Protein AF-A0A920G565-F1 (afdb_monomer)

Solvent-accessible surface area (backbone atoms only — not comparable to full-atom values): 3531 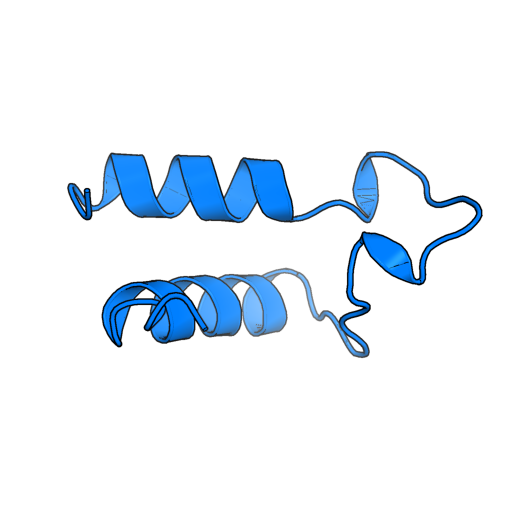Å² total; per-residue (Å²): 128,86,76,67,51,74,65,55,54,49,51,48,47,52,50,32,63,74,71,62,56,89,74,88,77,62,73,92,77,57,91,78,77,61,75,90,76,55,54,65,64,57,45,52,52,51,35,54,75,69,69,60,128

pLDDT: mean 77.45, std 9.26, range [46.16, 87.25]

Structure (mmCIF, N/CA/C/O backbone):
data_AF-A0A920G565-F1
#
_entry.id   AF-A0A920G565-F1
#
loop_
_atom_site.group_PDB
_atom_site.id
_atom_site.type_symbol
_atom_site.label_atom_id
_atom_site.label_alt_id
_atom_site.label_comp_id
_atom_site.label_asym_id
_atom_site.label_entity_id
_atom_site.label_seq_id
_atom_site.pdbx_PDB_ins_code
_atom_site.Cartn_x
_atom_site.Cartn_y
_atom_site.Cartn_z
_atom_site.occupancy
_atom_site.B_iso_or_equiv
_atom_site.auth_seq_id
_atom_site.auth_comp_id
_atom_site.auth_asym_id
_atom_site.auth_atom_id
_atom_site.pdbx_PDB_model_num
ATOM 1 N N . MET A 1 1 ? -10.909 16.255 -4.259 1.00 46.16 1 MET A N 1
ATOM 2 C CA . MET A 1 1 ? -9.871 15.321 -3.786 1.00 46.16 1 MET A CA 1
ATOM 3 C C . MET A 1 1 ? -10.503 14.559 -2.650 1.00 46.16 1 MET A C 1
ATOM 5 O O . MET A 1 1 ? -10.792 15.189 -1.646 1.00 46.16 1 MET A O 1
ATOM 9 N N . GLN A 1 2 ? -10.868 13.293 -2.874 1.00 52.06 2 GLN A N 1
ATOM 10 C CA . GLN A 1 2 ? -11.425 12.441 -1.823 1.00 52.06 2 GLN A CA 1
ATOM 11 C C . GLN A 1 2 ? -10.425 12.448 -0.670 1.00 52.06 2 GLN A C 1
ATOM 13 O O . GLN A 1 2 ? -9.282 12.029 -0.852 1.00 52.06 2 GLN A O 1
ATOM 18 N N . GLU A 1 3 ? -10.820 13.024 0.461 1.00 54.78 3 GLU A N 1
ATOM 19 C CA . GLU A 1 3 ? -10.093 12.894 1.714 1.00 54.78 3 GLU A CA 1
ATOM 20 C C . GLU A 1 3 ? -10.096 11.404 2.037 1.00 54.78 3 GLU A C 1
ATOM 22 O O . GLU A 1 3 ? -11.059 10.878 2.585 1.00 54.78 3 GLU A O 1
ATOM 27 N N . LEU A 1 4 ? -9.054 10.696 1.591 1.00 58.69 4 LEU A N 1
ATOM 28 C CA . LEU A 1 4 ? -8.749 9.369 2.095 1.00 58.69 4 LEU A CA 1
ATOM 29 C C . LEU A 1 4 ? -8.713 9.533 3.608 1.00 58.69 4 LEU A C 1
ATOM 31 O O . LEU A 1 4 ? -7.842 10.242 4.120 1.00 58.69 4 LEU A O 1
ATOM 35 N N . ALA A 1 5 ? -9.707 8.955 4.286 1.00 65.88 5 ALA A N 1
ATOM 36 C CA . ALA A 1 5 ? -9.800 8.996 5.732 1.00 65.88 5 ALA A CA 1
ATOM 37 C C . ALA A 1 5 ? -8.418 8.636 6.307 1.00 65.88 5 ALA A C 1
ATOM 39 O O . ALA A 1 5 ? -7.736 7.784 5.730 1.00 65.88 5 ALA A O 1
ATOM 40 N N . PRO A 1 6 ? -7.964 9.263 7.403 1.00 71.62 6 PRO A N 1
ATOM 41 C CA . PRO A 1 6 ? -6.628 9.025 7.967 1.00 71.62 6 PRO A CA 1
ATOM 42 C C . PRO A 1 6 ? -6.307 7.528 8.137 1.00 71.62 6 PRO A C 1
ATOM 44 O O . PRO A 1 6 ? -5.171 7.100 7.954 1.00 71.62 6 PRO A O 1
ATOM 47 N N . GLN A 1 7 ? -7.339 6.715 8.353 1.00 73.31 7 GLN A N 1
ATOM 48 C CA . GLN A 1 7 ? -7.252 5.263 8.450 1.00 73.31 7 GLN A CA 1
ATOM 49 C C . GLN A 1 7 ? -6.870 4.575 7.121 1.00 73.31 7 GLN A C 1
ATOM 51 O O . GLN A 1 7 ? -6.100 3.621 7.120 1.00 73.31 7 GLN A O 1
ATOM 56 N N . ALA A 1 8 ? -7.334 5.073 5.971 1.00 76.50 8 ALA A N 1
ATOM 57 C CA . ALA A 1 8 ? -6.927 4.574 4.655 1.00 76.50 8 ALA A CA 1
ATOM 58 C C . ALA A 1 8 ? -5.434 4.830 4.388 1.00 76.50 8 ALA A C 1
ATOM 60 O O . ALA A 1 8 ? -4.762 4.001 3.776 1.00 76.50 8 ALA A O 1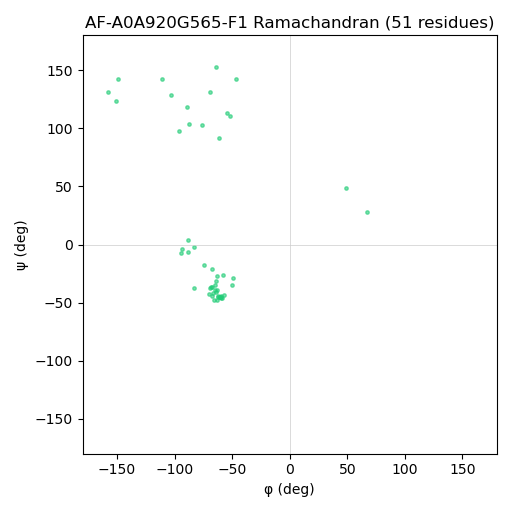
ATOM 61 N N . GLN A 1 9 ? -4.894 5.954 4.875 1.00 80.06 9 GLN A N 1
ATOM 62 C CA . GLN A 1 9 ? -3.459 6.243 4.782 1.00 80.06 9 GLN A CA 1
ATOM 63 C C . GLN A 1 9 ? -2.623 5.307 5.664 1.00 80.06 9 GLN A C 1
ATOM 65 O O . GLN A 1 9 ? -1.540 4.901 5.243 1.00 80.06 9 GLN A O 1
ATOM 70 N N . GLU A 1 10 ? -3.115 4.940 6.852 1.00 83.62 10 GLU A N 1
ATOM 71 C CA . GLU A 1 10 ? -2.481 3.917 7.697 1.00 83.62 10 GLU A CA 1
ATOM 72 C C . GLU A 1 10 ? -2.470 2.551 7.013 1.00 83.62 10 GLU A C 1
ATOM 74 O O . GLU A 1 10 ? -1.416 1.926 6.914 1.00 83.62 10 GLU A O 1
ATOM 79 N N . VAL A 1 11 ? -3.608 2.116 6.464 1.00 84.19 11 VAL 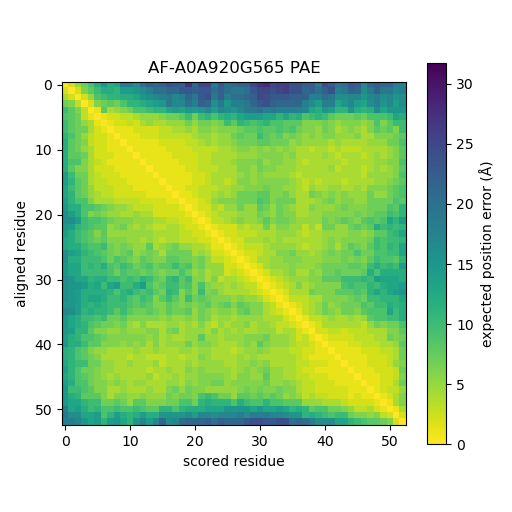A N 1
ATOM 80 C CA . VAL A 1 11 ? -3.698 0.841 5.736 1.00 84.19 11 VAL A CA 1
ATOM 81 C C . VAL A 1 11 ? -2.746 0.818 4.543 1.00 84.19 11 VAL A C 1
ATOM 83 O O . VAL A 1 11 ? -2.040 -0.170 4.340 1.00 84.19 11 VAL A O 1
ATOM 86 N N . LEU A 1 12 ? -2.695 1.912 3.779 1.00 82.94 12 LEU A N 1
ATOM 87 C CA . LEU A 1 12 ? -1.777 2.059 2.655 1.00 82.94 12 LEU A CA 1
ATOM 88 C C . LEU A 1 12 ? -0.317 1.959 3.117 1.00 82.94 12 LEU A C 1
ATOM 90 O O . LEU A 1 12 ? 0.468 1.250 2.494 1.00 82.94 12 LEU A O 1
ATOM 94 N N . ARG A 1 13 ? 0.043 2.636 4.215 1.00 83.88 13 ARG A N 1
ATOM 95 C CA . ARG A 1 13 ? 1.397 2.606 4.782 1.00 83.88 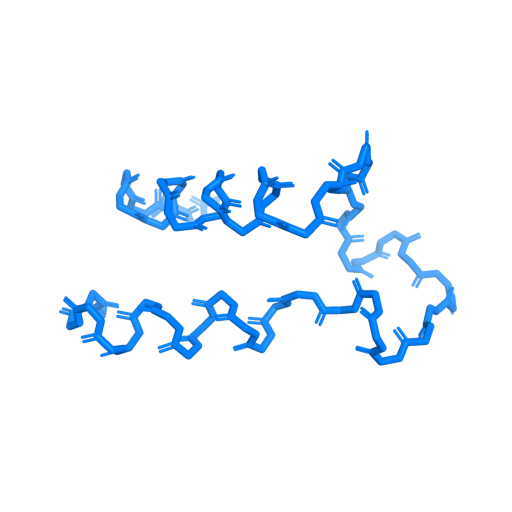13 ARG A CA 1
ATOM 96 C C . ARG A 1 13 ? 1.791 1.206 5.239 1.00 83.88 13 ARG A C 1
ATOM 98 O O . ARG A 1 13 ? 2.875 0.755 4.894 1.00 83.88 13 ARG A O 1
ATOM 105 N N . GLU A 1 14 ? 0.906 0.506 5.938 1.00 86.81 14 GLU A N 1
ATOM 106 C CA . GLU A 1 14 ? 1.184 -0.848 6.416 1.00 86.81 14 GLU A CA 1
ATOM 107 C C . GLU A 1 14 ? 1.398 -1.824 5.250 1.00 86.81 14 GLU A C 1
ATOM 109 O O . GLU A 1 14 ? 2.298 -2.660 5.300 1.00 86.81 14 GLU A O 1
ATOM 114 N N . ILE A 1 15 ? 0.619 -1.694 4.170 1.00 84.69 15 ILE A N 1
ATOM 115 C CA . ILE A 1 15 ? 0.808 -2.495 2.952 1.00 84.69 15 ILE A CA 1
ATOM 116 C C . ILE A 1 15 ? 2.136 -2.140 2.274 1.00 84.69 15 ILE A C 1
ATOM 118 O O . ILE A 1 15 ? 2.870 -3.034 1.863 1.00 84.69 15 ILE A O 1
ATOM 122 N N . ILE A 1 16 ? 2.486 -0.853 2.201 1.00 86.31 16 ILE A N 1
ATOM 123 C CA . ILE A 1 16 ? 3.774 -0.401 1.661 1.00 86.31 16 ILE A CA 1
ATOM 124 C C . ILE A 1 16 ? 4.947 -1.004 2.443 1.00 86.31 16 ILE A C 1
ATOM 126 O O . ILE A 1 16 ? 5.889 -1.498 1.829 1.00 86.31 16 ILE A O 1
ATOM 130 N N . GLU A 1 17 ? 4.893 -0.995 3.775 1.00 87.25 17 GLU A N 1
ATOM 131 C CA . GLU A 1 17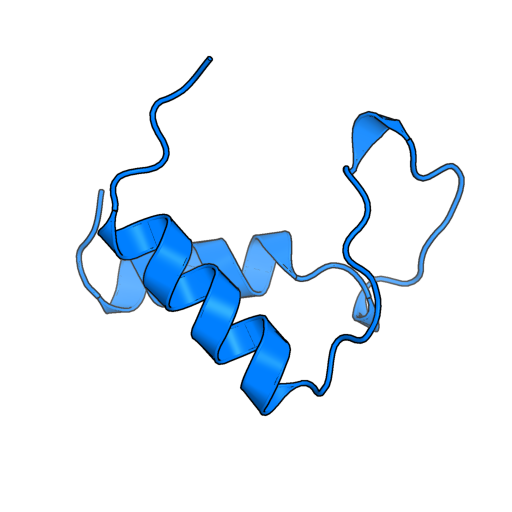 ? 5.950 -1.555 4.624 1.00 87.25 17 GLU A CA 1
ATOM 132 C C . GLU A 1 17 ? 5.999 -3.088 4.548 1.00 87.25 17 GLU A C 1
ATOM 134 O O . GLU A 1 17 ? 7.078 -3.662 4.409 1.00 87.25 17 GLU A O 1
ATOM 139 N N . THR A 1 18 ? 4.842 -3.754 4.571 1.00 86.50 18 THR A N 1
ATOM 140 C CA . THR A 1 18 ? 4.745 -5.224 4.553 1.00 86.50 18 THR A CA 1
ATOM 141 C C . THR A 1 18 ? 5.204 -5.816 3.223 1.00 86.50 18 THR A C 1
ATOM 143 O O . THR A 1 18 ? 5.945 -6.798 3.204 1.00 86.50 18 THR A O 1
ATOM 146 N N . ASP A 1 19 ? 4.789 -5.224 2.102 1.00 83.88 19 ASP A N 1
ATOM 147 C CA . ASP A 1 19 ? 5.159 -5.6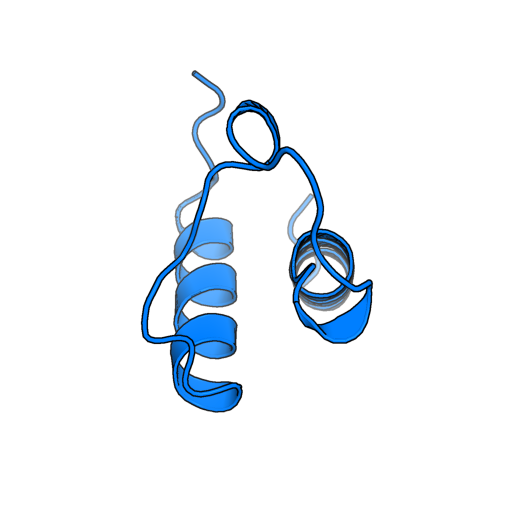76 0.757 1.00 83.88 19 ASP A CA 1
ATOM 148 C C . ASP A 1 19 ? 6.473 -5.036 0.261 1.00 83.88 19 ASP A C 1
ATOM 150 O O . ASP A 1 19 ? 6.886 -5.272 -0.874 1.00 83.88 19 ASP A O 1
ATOM 154 N N . GLN A 1 20 ? 7.144 -4.240 1.107 1.00 83.94 20 GLN A N 1
ATOM 155 C CA . GLN A 1 20 ? 8.374 -3.498 0.797 1.00 83.94 20 GLN A CA 1
ATOM 156 C C . GLN A 1 20 ? 8.289 -2.695 -0.512 1.00 83.94 20 GLN A C 1
ATOM 158 O O . GLN A 1 20 ? 9.173 -2.736 -1.373 1.00 83.94 20 GLN A O 1
ATOM 163 N N . ILE A 1 21 ? 7.203 -1.939 -0.665 1.00 84.94 21 I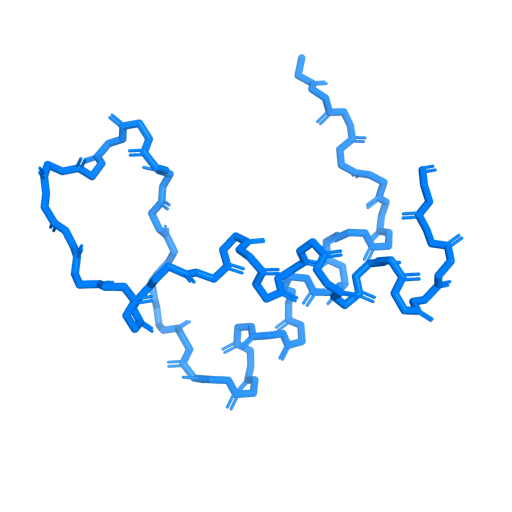LE A N 1
ATOM 164 C CA . ILE A 1 21 ? 6.927 -1.131 -1.852 1.00 84.94 21 ILE A CA 1
ATOM 165 C C . ILE A 1 21 ? 7.801 0.125 -1.820 1.00 84.94 21 ILE A C 1
ATOM 167 O O . ILE A 1 21 ? 7.510 1.095 -1.128 1.00 84.94 21 ILE A O 1
ATOM 171 N N . GLY A 1 22 ? 8.876 0.134 -2.608 1.00 81.12 22 GLY A N 1
ATOM 172 C CA . GLY A 1 22 ? 9.775 1.292 -2.701 1.00 81.12 22 GLY A CA 1
ATOM 173 C C . GLY A 1 22 ? 9.217 2.476 -3.502 1.00 81.12 22 GLY A C 1
ATOM 174 O O . GLY A 1 22 ? 9.729 3.588 -3.390 1.00 81.12 22 GLY A O 1
ATOM 175 N N . LEU A 1 23 ? 8.184 2.258 -4.323 1.00 80.88 23 LEU A N 1
ATOM 176 C CA . LEU A 1 23 ? 7.587 3.288 -5.170 1.00 80.88 23 LEU A CA 1
ATOM 177 C C . LEU A 1 23 ? 6.106 2.993 -5.415 1.00 80.88 23 LEU A C 1
ATOM 179 O O . LEU A 1 23 ? 5.763 1.944 -5.955 1.00 80.88 23 LEU A O 1
ATOM 183 N N . LEU A 1 24 ? 5.242 3.947 -5.065 1.00 82.25 24 LEU A N 1
ATOM 184 C CA . LEU A 1 24 ? 3.816 3.896 -5.375 1.00 82.25 24 LEU A CA 1
ATOM 185 C C . LEU A 1 24 ? 3.505 4.833 -6.543 1.00 82.25 24 LEU A C 1
ATOM 187 O O . LEU A 1 24 ? 3.850 6.014 -6.515 1.00 82.25 24 LEU A O 1
ATOM 191 N N . LEU A 1 25 ? 2.820 4.308 -7.556 1.00 82.50 25 LEU A N 1
AT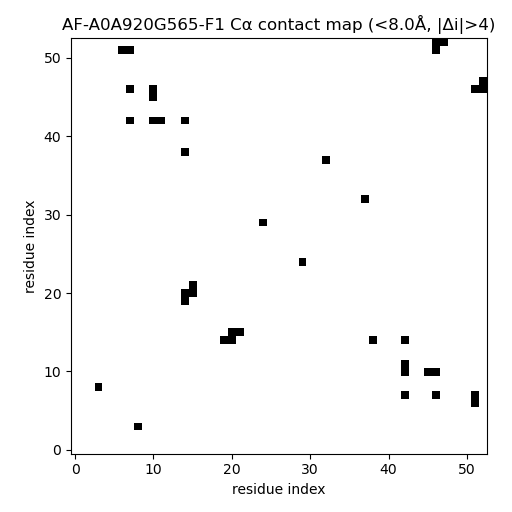OM 192 C CA . LEU A 1 25 ? 2.384 5.068 -8.723 1.00 82.50 25 LEU A CA 1
ATOM 193 C C . LEU A 1 25 ? 0.866 5.215 -8.712 1.00 82.50 25 LEU A C 1
ATOM 195 O O . LEU A 1 25 ? 0.136 4.289 -8.359 1.00 82.50 25 LEU A O 1
ATOM 199 N N . GLN A 1 26 ? 0.376 6.380 -9.134 1.00 79.81 26 GLN A N 1
ATOM 200 C CA . GLN A 1 26 ? -1.055 6.560 -9.351 1.00 79.81 26 GLN A CA 1
ATOM 201 C C . GLN A 1 26 ? -1.487 5.731 -10.561 1.00 79.81 26 GLN A C 1
ATOM 203 O O . GLN A 1 26 ? -0.884 5.848 -11.623 1.00 79.81 26 GLN A O 1
ATOM 208 N N . GLN A 1 27 ? -2.565 4.955 -10.426 1.00 79.62 27 GLN A N 1
ATOM 209 C CA . GLN A 1 27 ? -3.069 4.060 -11.479 1.00 79.62 27 GLN A CA 1
ATOM 210 C C . GLN A 1 27 ? -3.236 4.751 -12.845 1.00 79.62 27 GLN A C 1
ATOM 212 O O . GLN A 1 27 ? -2.966 4.156 -13.878 1.00 79.62 27 GLN A O 1
ATOM 217 N N . GLN A 1 28 ? -3.624 6.027 -12.847 1.00 78.12 28 GLN A N 1
ATOM 218 C CA . GLN A 1 28 ? -3.809 6.856 -14.046 1.00 78.12 28 GLN A CA 1
ATOM 219 C C . GLN A 1 28 ? -2.510 7.075 -14.846 1.00 78.12 28 GLN A C 1
ATOM 221 O O . GLN A 1 28 ? -2.559 7.316 -16.047 1.00 78.12 28 GLN A O 1
ATOM 226 N N . ALA A 1 29 ? -1.357 7.021 -14.175 1.00 79.94 29 ALA A N 1
ATOM 227 C CA . ALA A 1 29 ? -0.034 7.195 -14.765 1.00 79.94 29 ALA A CA 1
ATOM 228 C C . ALA A 1 29 ? 0.619 5.857 -15.166 1.00 79.94 29 ALA A C 1
ATOM 230 O O . ALA A 1 29 ? 1.713 5.851 -15.730 1.00 79.94 29 ALA A O 1
ATOM 231 N N . VAL A 1 30 ? -0.025 4.722 -14.872 1.00 80.06 30 VAL A N 1
ATOM 232 C CA . VAL A 1 30 ? 0.492 3.385 -15.179 1.00 80.06 30 VAL A CA 1
ATOM 233 C C . VAL A 1 30 ? 0.032 2.973 -16.576 1.00 80.06 30 VAL A C 1
ATOM 235 O O . VAL A 1 30 ? -1.159 2.834 -16.832 1.00 80.06 30 VAL A O 1
ATOM 238 N N . ILE A 1 31 ? 0.985 2.752 -17.484 1.00 79.94 31 ILE A N 1
ATOM 239 C CA . ILE A 1 31 ? 0.708 2.294 -18.858 1.00 79.94 31 ILE A CA 1
ATOM 240 C C . ILE A 1 31 ? 0.542 0.766 -18.894 1.00 79.94 31 ILE A C 1
ATOM 242 O O . ILE A 1 31 ? -0.308 0.245 -19.612 1.00 79.94 31 ILE A O 1
ATOM 246 N N . HIS A 1 32 ? 1.340 0.044 -18.101 1.00 73.31 32 HIS A N 1
ATOM 247 C CA . HIS A 1 32 ? 1.258 -1.404 -17.931 1.00 73.31 32 HIS A CA 1
ATOM 248 C C . HIS A 1 32 ? 1.904 -1.807 -16.599 1.00 73.31 32 HIS A C 1
ATOM 250 O O . HIS A 1 32 ? 3.014 -1.369 -16.301 1.00 73.31 32 HIS A O 1
ATOM 256 N N . ALA A 1 33 ? 1.214 -2.627 -15.810 1.00 71.94 33 ALA A N 1
ATOM 257 C CA . ALA A 1 33 ? 1.741 -3.256 -14.603 1.00 71.94 33 ALA A CA 1
ATOM 258 C C . ALA A 1 33 ? 1.063 -4.614 -14.414 1.00 71.94 33 ALA A C 1
ATOM 260 O O . ALA A 1 33 ? -0.138 -4.745 -14.665 1.00 71.94 33 ALA A O 1
ATOM 261 N N . ASP A 1 34 ? 1.818 -5.608 -13.953 1.00 77.19 34 ASP A N 1
ATOM 262 C CA . ASP A 1 34 ? 1.249 -6.897 -13.570 1.00 77.19 34 ASP A CA 1
ATOM 263 C C . ASP A 1 34 ? 0.301 -6.760 -12.375 1.00 77.19 34 ASP A C 1
ATOM 265 O O . ASP A 1 34 ? 0.467 -5.897 -11.508 1.00 77.19 34 ASP A O 1
ATOM 269 N N . LEU A 1 35 ? -0.671 -7.673 -12.291 1.00 73.94 35 LEU A N 1
ATOM 270 C CA . LEU A 1 35 ? -1.652 -7.715 -11.200 1.00 73.94 35 LEU A CA 1
ATOM 271 C C . LEU A 1 35 ? -0.996 -7.840 -9.817 1.00 73.94 35 LEU A C 1
ATOM 273 O O . LEU A 1 35 ? -1.565 -7.373 -8.837 1.00 73.94 35 LEU A O 1
ATOM 277 N N . GLY A 1 36 ? 0.211 -8.411 -9.743 1.00 77.31 36 GLY A N 1
ATOM 278 C CA . GLY A 1 36 ? 0.993 -8.499 -8.507 1.00 77.31 36 GLY A CA 1
ATOM 279 C C . GLY A 1 36 ? 1.494 -7.150 -7.977 1.00 77.31 36 GLY 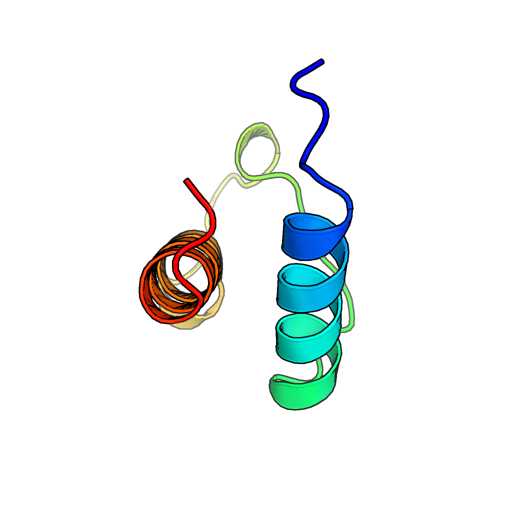A C 1
ATOM 280 O O . GLY A 1 36 ? 1.762 -7.039 -6.787 1.00 77.31 36 GLY A O 1
ATOM 281 N N . TYR A 1 37 ? 1.583 -6.119 -8.824 1.00 77.44 37 TYR A N 1
ATOM 282 C CA . TYR A 1 37 ? 1.979 -4.764 -8.418 1.00 77.44 37 TYR A CA 1
ATOM 283 C C . TYR A 1 37 ? 0.781 -3.858 -8.109 1.00 77.44 37 TYR A C 1
ATOM 285 O O . TYR A 1 37 ? 0.959 -2.733 -7.639 1.00 77.44 37 TYR A O 1
ATOM 293 N N . ASN A 1 38 ? -0.445 -4.322 -8.369 1.00 80.94 38 ASN A N 1
ATOM 294 C CA . ASN A 1 38 ? -1.650 -3.566 -8.065 1.00 80.94 38 ASN A CA 1
ATOM 295 C C . ASN A 1 38 ? -2.113 -3.847 -6.631 1.00 80.94 38 ASN A C 1
ATOM 297 O O . ASN A 1 38 ? -2.725 -4.873 -6.342 1.00 80.94 38 ASN A O 1
ATOM 301 N N . ILE A 1 39 ? -1.863 -2.891 -5.738 1.00 81.06 39 ILE A N 1
ATOM 302 C CA . ILE A 1 39 ? -2.283 -2.989 -4.338 1.00 81.06 39 ILE A CA 1
ATOM 303 C C . ILE A 1 39 ? -3.690 -2.458 -4.071 1.00 81.06 39 ILE A C 1
ATOM 305 O O . ILE A 1 39 ? -4.170 -2.614 -2.955 1.00 81.06 39 ILE A O 1
ATOM 309 N N . THR A 1 40 ? -4.371 -1.847 -5.047 1.00 79.81 40 THR A N 1
ATOM 310 C CA . THR A 1 40 ? -5.691 -1.231 -4.833 1.00 79.81 40 THR A CA 1
ATOM 311 C C . THR A 1 40 ? -6.690 -2.252 -4.297 1.00 79.81 40 THR A C 1
ATOM 313 O O . THR A 1 40 ? -7.378 -1.967 -3.323 1.00 79.81 40 THR A O 1
ATOM 316 N N . ALA A 1 41 ? -6.707 -3.468 -4.854 1.00 80.62 41 ALA A N 1
ATOM 317 C CA . ALA A 1 41 ? -7.556 -4.548 -4.350 1.00 80.62 41 ALA A CA 1
ATOM 318 C C . ALA A 1 41 ? -7.217 -4.906 -2.895 1.00 80.62 41 ALA A C 1
ATOM 320 O O . ALA A 1 41 ? -8.107 -4.990 -2.058 1.00 80.62 41 ALA A O 1
ATOM 321 N N . LYS A 1 42 ? -5.924 -5.030 -2.573 1.00 82.81 42 LYS A N 1
ATOM 322 C CA . LYS A 1 42 ? -5.438 -5.372 -1.229 1.00 82.81 42 LYS A CA 1
ATOM 323 C C . LYS A 1 42 ? -5.777 -4.293 -0.197 1.00 82.81 42 LYS A C 1
ATOM 325 O O . LYS A 1 42 ? -6.166 -4.611 0.922 1.00 82.81 42 LYS A O 1
ATOM 330 N N . VAL A 1 43 ? -5.648 -3.023 -0.580 1.00 83.06 43 VAL A N 1
ATOM 331 C CA . VAL A 1 43 ? -6.001 -1.865 0.252 1.00 83.06 43 VAL A CA 1
ATOM 332 C C . VAL A 1 43 ? -7.505 -1.843 0.505 1.00 83.06 43 VAL A C 1
ATOM 334 O O . VAL A 1 43 ? -7.910 -1.736 1.658 1.00 83.06 43 VAL A O 1
ATOM 337 N N . SER A 1 44 ? -8.327 -2.008 -0.538 1.00 81.00 44 SER A N 1
ATOM 338 C CA . SER A 1 44 ? -9.788 -2.062 -0.406 1.00 81.00 44 SER A CA 1
ATOM 339 C C . SER A 1 44 ? -10.247 -3.221 0.479 1.00 81.00 44 SER A C 1
ATOM 341 O O . SER A 1 44 ? -11.060 -3.009 1.374 1.00 81.00 44 SER A O 1
ATOM 343 N N . ASP A 1 45 ? -9.687 -4.419 0.295 1.00 86.06 45 ASP A N 1
ATOM 344 C CA . ASP A 1 45 ? -9.980 -5.580 1.141 1.00 86.06 45 ASP A CA 1
ATOM 345 C C . ASP A 1 45 ? -9.630 -5.312 2.606 1.00 86.06 45 ASP A C 1
ATOM 347 O O . ASP A 1 45 ? -10.423 -5.581 3.507 1.00 86.06 45 ASP A O 1
ATOM 351 N N . LYS A 1 46 ? -8.451 -4.734 2.859 1.00 82.50 46 LYS A N 1
ATOM 352 C CA . LYS A 1 46 ? -7.981 -4.460 4.218 1.00 82.50 46 LYS A CA 1
ATOM 353 C C . LYS A 1 46 ? -8.786 -3.354 4.901 1.00 82.50 46 LYS A C 1
ATOM 355 O O . LYS A 1 46 ? -9.077 -3.475 6.085 1.00 82.50 46 LYS A O 1
ATOM 360 N N . MET A 1 47 ? -9.197 -2.318 4.171 1.00 81.31 47 MET A N 1
ATOM 361 C CA . MET A 1 47 ? -10.117 -1.296 4.686 1.00 81.31 47 MET A CA 1
ATOM 362 C C . MET A 1 47 ? -11.479 -1.896 5.050 1.00 81.31 47 MET A C 1
ATOM 364 O O . MET A 1 47 ? -11.984 -1.638 6.141 1.00 81.31 47 MET A O 1
ATOM 368 N N . ASN A 1 48 ? -12.021 -2.763 4.190 1.00 82.69 48 ASN A N 1
ATOM 369 C CA . ASN A 1 48 ? -13.290 -3.445 4.433 1.00 82.69 48 ASN A CA 1
ATOM 370 C C . ASN A 1 48 ? -13.214 -4.400 5.641 1.00 82.69 48 ASN A C 1
ATOM 372 O O . ASN A 1 48 ? -14.127 -4.443 6.460 1.00 82.69 48 ASN A O 1
ATOM 376 N N . GLN A 1 49 ? -12.097 -5.117 5.816 1.00 81.00 49 GLN A N 1
ATOM 377 C CA . GLN A 1 49 ? -11.850 -5.960 6.997 1.00 81.00 49 GLN A CA 1
ATOM 378 C C . GLN A 1 49 ? -11.748 -5.154 8.298 1.00 81.00 49 GLN A C 1
ATOM 380 O O . GLN A 1 49 ? -12.111 -5.650 9.363 1.00 81.00 49 GLN A O 1
ATOM 385 N N . LEU A 1 50 ? -11.263 -3.915 8.217 1.00 77.75 50 LEU A N 1
ATOM 386 C CA . LEU A 1 50 ? -11.186 -2.989 9.346 1.00 77.75 50 LEU A CA 1
ATOM 387 C C . LEU A 1 50 ? -12.508 -2.242 9.598 1.00 77.75 50 LEU A C 1
ATOM 389 O O . LEU A 1 50 ? -12.589 -1.478 10.558 1.00 77.75 50 LEU A O 1
ATOM 393 N N . GLY A 1 51 ? -13.537 -2.465 8.769 1.00 72.62 51 GLY A N 1
ATOM 394 C CA . GLY A 1 51 ? -14.838 -1.800 8.879 1.00 72.62 51 GLY A CA 1
ATOM 395 C C . GLY A 1 51 ? -14.780 -0.298 8.592 1.00 72.62 51 GLY A C 1
ATOM 396 O O . GLY A 1 51 ? -15.558 0.463 9.162 1.00 72.62 51 GLY A O 1
ATOM 397 N N . ILE A 1 52 ? -13.821 0.132 7.769 1.00 63.94 52 ILE A N 1
ATOM 398 C CA . ILE A 1 52 ? -13.646 1.527 7.362 1.00 63.94 52 ILE A CA 1
ATOM 399 C C . ILE A 1 52 ? -14.345 1.689 6.005 1.00 63.94 52 ILE A C 1
ATOM 401 O O . ILE A 1 52 ? -13.769 1.329 4.977 1.00 63.94 52 ILE A O 1
ATOM 405 N N . GLU A 1 53 ? -15.583 2.190 6.019 1.00 54.34 53 GLU A N 1
ATOM 406 C CA . GLU A 1 53 ? -16.395 2.521 4.830 1.00 54.34 53 GLU A CA 1
ATOM 407 C C . GLU A 1 53 ? -16.440 4.033 4.567 1.00 54.34 53 GLU A C 1
ATOM 409 O O . GLU A 1 53 ? -16.622 4.806 5.538 1.00 54.34 53 GLU A O 1
#

Sequence (53 aa):
MQELAPQAQEVLREIIETDQIGLLLQQQAVIHADLGYNITAKVSDKMNQLGIE

Secondary structure (DSSP, 8-state):
-----HHHHHHHHHHHHHTT-S----GGG-S---GGG--HHHHHHHHHHTT--

Mean predicted aligned error: 7.06 Å

Foldseek 3Di:
DPPCDVVLVVLVVVCCVVVVPPDDDDPVPDPDDDPVNDCPVVSVVVCVVVVND

Radius of gyration: 11.49 Å; Cα contacts (8 Å, |Δi|>4): 20; chains: 1; bounding box: 26×24×28 Å